Protein AF-A0A957VJJ2-F1 (afdb_monomer_lite)

Sequence (70 aa):
MTRLYDPDLTQWLQHSGEYIGRLRPADERAEWILFLVDEVKAFLAPEDYARLLEELQTGIAARQAASNEA

Radius of gyration: 14.23 Å; chains: 1; bounding box: 36×29×35 Å

Structure (mmCIF, N/CA/C/O backbone):
data_AF-A0A957VJJ2-F1
#
_entry.id   AF-A0A957VJJ2-F1
#
loop_
_atom_site.group_PDB
_atom_site.id
_atom_site.type_symbol
_atom_site.label_atom_id
_atom_site.label_alt_id
_atom_site.label_comp_id
_atom_site.label_asym_id
_atom_site.label_entity_id
_atom_site.label_seq_id
_atom_site.pdbx_PDB_ins_code
_atom_site.Cartn_x
_atom_site.Cartn_y
_atom_site.Cartn_z
_atom_site.occupancy
_atom_site.B_iso_or_equiv
_atom_site.auth_seq_id
_atom_site.auth_comp_id
_atom_site.auth_asym_id
_atom_site.auth_atom_id
_atom_site.pdbx_PDB_model_num
ATOM 1 N N . MET A 1 1 ? 20.440 9.905 4.242 1.00 41.28 1 MET A N 1
ATOM 2 C CA . MET A 1 1 ? 19.048 10.397 4.191 1.00 41.28 1 MET A CA 1
ATOM 3 C C . MET A 1 1 ? 18.479 10.049 2.831 1.00 41.28 1 MET A C 1
ATOM 5 O O . MET A 1 1 ? 18.739 10.761 1.870 1.00 41.28 1 MET A O 1
ATOM 9 N N . THR A 1 2 ? 17.766 8.934 2.724 1.00 51.53 2 THR A N 1
ATOM 10 C CA . THR A 1 2 ? 16.947 8.639 1.546 1.00 51.53 2 THR A CA 1
ATOM 11 C C . THR A 1 2 ? 15.814 9.656 1.556 1.00 51.53 2 THR A C 1
ATOM 13 O O . THR A 1 2 ? 14.967 9.632 2.448 1.00 51.53 2 THR A O 1
ATOM 16 N N . ARG A 1 3 ? 15.848 10.638 0.650 1.00 61.44 3 ARG A N 1
ATOM 17 C CA . ARG A 1 3 ? 14.711 11.543 0.476 1.00 61.44 3 ARG A CA 1
ATOM 18 C C . ARG A 1 3 ? 13.573 10.691 -0.073 1.00 61.44 3 ARG A C 1
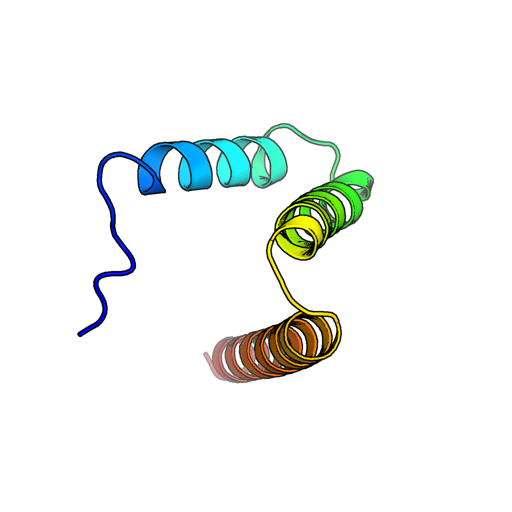ATOM 20 O O . ARG A 1 3 ? 13.556 10.392 -1.254 1.00 61.44 3 ARG A O 1
ATOM 27 N N . LEU A 1 4 ? 12.649 10.293 0.802 1.00 64.75 4 LEU A N 1
ATOM 28 C CA . LEU A 1 4 ? 11.367 9.698 0.402 1.00 64.75 4 LEU A CA 1
ATOM 29 C C . LEU A 1 4 ? 10.531 10.676 -0.440 1.00 64.75 4 LEU A C 1
ATOM 31 O O . LEU A 1 4 ? 9.565 10.273 -1.073 1.00 64.75 4 LEU A O 1
ATOM 35 N N . TYR A 1 5 ? 10.895 11.960 -0.417 1.00 71.56 5 TYR A N 1
ATOM 36 C CA . TYR A 1 5 ? 10.280 12.997 -1.221 1.00 71.56 5 TYR A CA 1
ATOM 37 C C . TYR A 1 5 ? 10.932 13.078 -2.604 1.00 71.56 5 TYR A C 1
ATOM 39 O O . TYR A 1 5 ? 12.053 13.574 -2.748 1.00 71.56 5 TYR A O 1
ATOM 47 N N . ASP A 1 6 ? 10.182 12.629 -3.598 1.00 79.44 6 ASP A N 1
ATOM 48 C CA . ASP A 1 6 ? 10.401 12.867 -5.021 1.00 79.44 6 ASP A CA 1
ATOM 49 C C . ASP A 1 6 ? 9.297 13.823 -5.524 1.00 79.44 6 ASP A C 1
ATOM 51 O O . ASP A 1 6 ? 8.119 13.495 -5.359 1.00 79.44 6 ASP A O 1
ATOM 55 N N . PRO A 1 7 ? 9.614 15.015 -6.060 1.00 76.94 7 PRO A N 1
ATOM 56 C CA . PRO A 1 7 ? 8.606 16.012 -6.431 1.00 76.94 7 PRO A CA 1
ATOM 57 C C . PRO A 1 7 ? 7.663 15.549 -7.549 1.00 76.94 7 PRO A C 1
ATOM 59 O O . PRO A 1 7 ? 6.523 16.008 -7.587 1.00 76.94 7 PRO A O 1
ATOM 62 N N . ASP A 1 8 ? 8.099 14.624 -8.404 1.00 79.12 8 ASP A N 1
ATOM 63 C CA . ASP A 1 8 ? 7.305 14.124 -9.522 1.00 79.12 8 ASP A CA 1
ATOM 64 C C . ASP A 1 8 ? 6.385 12.975 -9.082 1.00 79.12 8 ASP A C 1
ATOM 66 O O . ASP A 1 8 ? 5.278 12.841 -9.599 1.00 79.12 8 ASP A O 1
ATOM 70 N N . LEU A 1 9 ? 6.796 12.170 -8.092 1.00 79.81 9 LEU A N 1
ATOM 71 C CA . LEU A 1 9 ? 6.040 11.002 -7.610 1.00 79.81 9 LEU A CA 1
ATOM 72 C C . LEU A 1 9 ? 5.209 11.272 -6.345 1.00 79.81 9 LEU A C 1
ATOM 74 O O . LEU A 1 9 ? 4.092 10.771 -6.196 1.00 79.81 9 LEU A O 1
ATOM 78 N N . THR A 1 10 ? 5.738 12.063 -5.413 1.00 83.12 10 THR A N 1
ATOM 79 C CA . THR A 1 10 ? 5.145 12.238 -4.075 1.00 83.12 10 THR A CA 1
ATOM 80 C C . THR A 1 10 ? 3.766 12.878 -4.153 1.00 83.12 10 THR A C 1
ATOM 82 O O . THR A 1 10 ? 2.884 12.526 -3.372 1.00 83.12 10 THR A O 1
ATOM 85 N N . GLN A 1 11 ? 3.552 13.777 -5.117 1.00 85.69 11 GLN A N 1
ATOM 86 C CA . GLN A 1 11 ? 2.255 14.413 -5.318 1.00 85.69 11 GLN A CA 1
ATOM 87 C C . GLN A 1 11 ? 1.173 13.384 -5.689 1.00 85.69 11 GLN A C 1
ATOM 89 O O . GLN A 1 11 ? 0.083 13.409 -5.123 1.00 85.69 11 GLN A O 1
ATOM 94 N N . TRP A 1 12 ? 1.470 12.440 -6.585 1.00 85.31 12 TRP A N 1
ATOM 95 C CA . TRP A 1 12 ? 0.518 11.394 -6.978 1.00 85.31 12 TRP A CA 1
ATOM 96 C C . TRP A 1 12 ? 0.192 10.439 -5.830 1.00 85.31 12 TRP A C 1
ATOM 98 O O . TRP A 1 12 ? -0.970 10.069 -5.642 1.00 85.31 12 TRP A O 1
ATOM 108 N N . LEU A 1 13 ? 1.191 10.091 -5.016 1.00 84.50 13 LEU A N 1
ATOM 109 C CA . LEU A 1 13 ? 0.991 9.281 -3.812 1.00 84.50 13 LEU A CA 1
ATOM 110 C C . LEU A 1 13 ? 0.112 10.005 -2.782 1.00 84.50 13 LEU A C 1
ATOM 112 O O . LEU A 1 13 ? -0.788 9.397 -2.202 1.00 84.50 13 LEU A O 1
ATOM 116 N N . GLN A 1 14 ? 0.321 11.310 -2.593 1.00 85.62 14 GLN A N 1
ATOM 117 C CA . GLN A 1 14 ? -0.507 12.133 -1.707 1.00 85.62 14 GLN A CA 1
ATOM 118 C C . GLN A 1 14 ? -1.957 12.219 -2.193 1.00 85.62 14 GLN A C 1
ATOM 120 O O . GLN A 1 14 ? -2.867 11.990 -1.397 1.00 85.62 14 GLN A O 1
ATOM 125 N N . HIS A 1 15 ? -2.180 12.471 -3.487 1.00 89.19 15 HIS A N 1
ATOM 126 C CA . HIS A 1 15 ? -3.527 12.490 -4.077 1.00 89.19 15 HIS A CA 1
ATOM 127 C C . HIS A 1 15 ? -4.239 11.145 -3.931 1.00 89.19 15 HIS A C 1
ATOM 129 O O . HIS A 1 15 ? -5.421 11.103 -3.5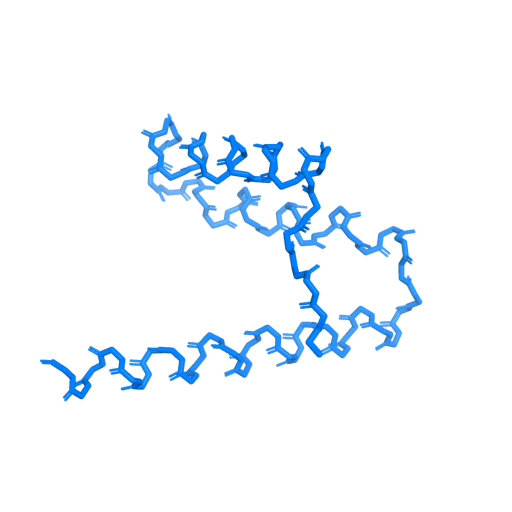93 1.00 89.19 15 HIS A O 1
ATOM 135 N N . SER A 1 16 ? -3.516 10.040 -4.124 1.00 86.25 16 SER A N 1
ATOM 136 C CA . SER A 1 16 ? -4.057 8.687 -3.942 1.00 86.25 16 SER A CA 1
ATOM 137 C C . SER A 1 16 ? -4.474 8.448 -2.488 1.00 86.25 16 SER A C 1
ATOM 139 O O . SER A 1 16 ? -5.581 7.977 -2.223 1.00 86.25 16 SER A O 1
ATOM 141 N N . GLY A 1 17 ? -3.630 8.845 -1.531 1.00 87.50 17 GLY A N 1
ATOM 142 C CA . GLY A 1 17 ? -3.947 8.767 -0.105 1.00 87.50 17 GLY A CA 1
ATOM 143 C C . GLY A 1 17 ? -5.146 9.633 0.292 1.00 87.50 17 GLY A C 1
ATOM 144 O O . GLY A 1 17 ? -5.993 9.191 1.067 1.00 87.50 17 GLY A O 1
ATOM 145 N N . GLU A 1 18 ? -5.264 10.840 -0.263 1.00 88.62 18 GLU A N 1
ATOM 146 C CA . GLU A 1 18 ? -6.411 11.718 -0.024 1.00 88.62 18 GLU A CA 1
ATOM 147 C C . GLU A 1 18 ? -7.708 11.127 -0.585 1.00 88.62 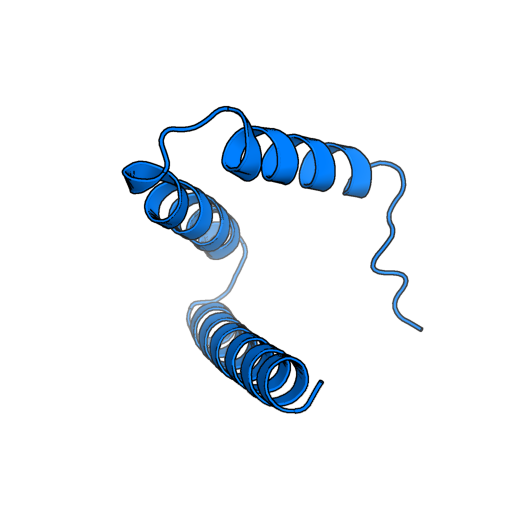18 GLU A C 1
ATOM 149 O O . GLU A 1 18 ? -8.724 11.101 0.114 1.00 88.62 18 GLU A O 1
ATOM 154 N N . TYR A 1 19 ? -7.670 10.600 -1.810 1.00 86.25 19 TYR A N 1
ATOM 155 C CA . TYR A 1 19 ? -8.816 9.944 -2.431 1.00 86.25 19 TYR A CA 1
ATOM 156 C C . TYR A 1 19 ? -9.315 8.763 -1.583 1.00 86.25 19 TYR A C 1
ATOM 158 O O . TYR A 1 19 ? -10.503 8.691 -1.260 1.00 86.25 19 TYR A O 1
ATOM 166 N N . ILE A 1 20 ? -8.408 7.888 -1.137 1.00 87.62 20 ILE A N 1
ATOM 167 C CA . ILE A 1 20 ? -8.746 6.737 -0.286 1.00 87.62 20 ILE A CA 1
ATOM 168 C C . ILE A 1 20 ? -9.261 7.197 1.086 1.00 87.62 20 ILE A C 1
ATOM 170 O O . ILE A 1 20 ? -10.281 6.708 1.569 1.00 87.62 20 ILE A O 1
ATOM 174 N N . GLY A 1 21 ? -8.582 8.154 1.721 1.00 86.44 21 GLY A N 1
ATOM 175 C CA . GLY A 1 21 ? -8.889 8.579 3.087 1.00 86.44 21 GLY A CA 1
ATOM 176 C C . GLY A 1 21 ? -10.148 9.439 3.221 1.00 86.44 21 GLY A C 1
ATOM 177 O O . GLY A 1 21 ? -10.833 9.354 4.242 1.00 86.44 21 GLY A O 1
ATOM 178 N N . ARG A 1 22 ? -10.463 10.268 2.217 1.00 84.19 22 ARG A N 1
ATOM 179 C CA . ARG A 1 22 ? -11.563 11.247 2.287 1.00 84.19 22 ARG A CA 1
ATOM 180 C C . ARG A 1 22 ? -12.768 10.893 1.431 1.00 84.19 22 ARG A C 1
ATOM 182 O O . ARG A 1 22 ? -13.885 11.186 1.845 1.00 84.19 22 ARG A O 1
ATOM 189 N N . LEU A 1 23 ? -12.554 10.320 0.249 1.00 78.38 23 LEU A N 1
ATOM 190 C CA . LEU A 1 23 ? -13.601 10.214 -0.771 1.00 78.38 23 LEU A CA 1
ATOM 191 C C . LEU A 1 23 ? -14.214 8.813 -0.869 1.00 78.38 23 LEU A C 1
ATOM 193 O O . LEU A 1 23 ? -15.351 8.697 -1.325 1.00 78.38 23 LEU A O 1
ATOM 197 N N . ARG A 1 24 ? -13.516 7.756 -0.426 1.00 79.75 24 ARG A N 1
ATOM 198 C CA . ARG A 1 24 ? -14.071 6.391 -0.411 1.00 79.75 24 ARG A CA 1
ATOM 199 C C . ARG A 1 24 ? -14.883 6.077 0.855 1.00 79.75 24 ARG A C 1
ATOM 201 O O . ARG A 1 24 ? -14.526 6.555 1.945 1.00 79.75 24 ARG A O 1
ATOM 208 N N . PRO A 1 25 ? -15.930 5.232 0.724 1.00 84.19 25 PRO A N 1
ATOM 209 C CA . PRO A 1 25 ? -16.599 4.590 1.851 1.00 84.19 25 PRO A CA 1
ATOM 210 C C . PRO A 1 25 ? -15.598 3.941 2.810 1.00 84.19 25 PRO A C 1
ATOM 212 O O . PRO A 1 25 ? -14.556 3.434 2.395 1.00 84.19 25 PRO A O 1
ATOM 215 N N . ALA A 1 26 ? -15.885 4.007 4.111 1.00 79.44 26 ALA A N 1
ATOM 216 C CA . ALA A 1 26 ? -14.945 3.576 5.145 1.00 79.44 26 ALA A CA 1
ATOM 217 C C . ALA A 1 26 ? -14.632 2.071 5.091 1.00 79.44 26 ALA A C 1
ATOM 219 O O . ALA A 1 26 ? -13.514 1.674 5.413 1.00 79.44 26 ALA A O 1
ATOM 220 N N . ASP A 1 27 ? -15.600 1.267 4.664 1.00 86.31 27 ASP A N 1
ATOM 221 C CA . ASP A 1 27 ? -15.531 -0.184 4.506 1.00 86.31 27 ASP A CA 1
ATOM 222 C C . ASP A 1 27 ? -14.658 -0.636 3.327 1.00 86.31 27 ASP A C 1
ATOM 224 O O . ASP A 1 27 ? -14.113 -1.733 3.367 1.00 86.31 27 ASP A O 1
ATOM 228 N N . GL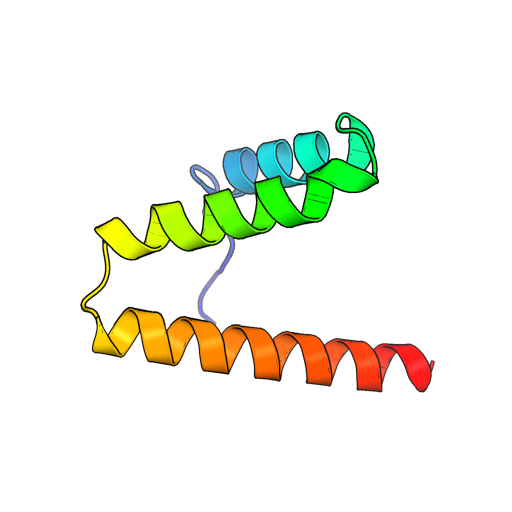U A 1 28 ? -14.420 0.224 2.336 1.00 87.44 28 GLU A N 1
ATOM 229 C CA . GLU A 1 28 ? -13.597 -0.110 1.164 1.00 87.44 28 GLU A CA 1
ATOM 230 C C . GLU A 1 28 ? -12.127 0.322 1.296 1.00 87.44 28 GLU A C 1
ATOM 232 O O . GLU A 1 28 ? -11.278 -0.051 0.486 1.00 87.44 28 GLU A O 1
ATOM 237 N N . ARG A 1 29 ? -11.783 1.147 2.294 1.00 88.19 29 ARG A N 1
ATOM 238 C CA . ARG A 1 29 ? -10.440 1.757 2.391 1.00 88.19 29 ARG A CA 1
ATOM 239 C C . ARG A 1 29 ? -9.329 0.722 2.497 1.00 88.19 29 ARG A C 1
ATOM 241 O O . ARG A 1 29 ? -8.262 0.913 1.919 1.00 88.19 29 ARG A O 1
ATOM 248 N N . ALA A 1 30 ? -9.578 -0.357 3.235 1.00 89.56 30 ALA A N 1
ATOM 249 C CA . ALA A 1 30 ? -8.616 -1.439 3.388 1.00 89.56 30 ALA A CA 1
ATOM 250 C C . ALA A 1 30 ? -8.352 -2.145 2.051 1.00 89.56 30 ALA A C 1
ATOM 252 O O . ALA A 1 30 ? -7.196 -2.387 1.718 1.00 89.56 30 ALA A O 1
ATOM 253 N N . GLU A 1 31 ? -9.395 -2.402 1.258 1.00 90.06 31 GLU A N 1
ATOM 254 C CA . GLU A 1 31 ? -9.272 -3.033 -0.061 1.00 90.06 31 GLU A CA 1
ATOM 255 C C . GLU A 1 31 ? -8.474 -2.157 -1.028 1.00 90.06 31 GLU A C 1
ATOM 257 O O . GLU A 1 31 ? -7.583 -2.650 -1.714 1.00 90.06 31 GLU A O 1
ATOM 262 N N . TRP A 1 32 ? -8.713 -0.843 -1.021 1.00 90.19 32 TRP A N 1
ATOM 263 C CA . TRP A 1 32 ? -7.929 0.101 -1.820 1.00 90.19 32 TRP A CA 1
ATOM 264 C C . TRP A 1 32 ? -6.455 0.158 -1.415 1.00 90.19 32 TRP A C 1
ATOM 266 O O . TRP A 1 32 ? -5.585 0.251 -2.280 1.00 90.19 32 TRP A O 1
ATOM 276 N N . ILE A 1 33 ? -6.151 0.102 -0.115 1.00 89.31 33 ILE A N 1
ATOM 277 C CA . ILE A 1 33 ? -4.758 0.057 0.348 1.00 89.31 33 ILE A CA 1
ATOM 278 C C . ILE A 1 33 ? -4.098 -1.262 -0.058 1.00 89.31 33 ILE A C 1
ATOM 280 O O . ILE A 1 33 ? -2.968 -1.240 -0.539 1.00 89.31 33 ILE A O 1
ATOM 284 N N . LEU A 1 34 ? -4.794 -2.393 0.087 1.00 90.25 34 LEU A N 1
ATOM 285 C CA . LEU A 1 34 ? -4.282 -3.695 -0.346 1.00 90.25 34 LEU A CA 1
ATOM 286 C C . LEU A 1 34 ? -4.032 -3.728 -1.854 1.00 90.25 34 LEU A C 1
ATOM 288 O O . LEU A 1 34 ? -2.971 -4.178 -2.270 1.00 90.25 34 LEU A O 1
ATOM 292 N N . PHE A 1 35 ? -4.944 -3.168 -2.651 1.00 90.12 35 PHE A N 1
ATOM 293 C CA . PHE A 1 35 ? -4.758 -3.009 -4.090 1.00 90.12 35 PHE A CA 1
ATOM 294 C C . PHE A 1 35 ? -3.450 -2.272 -4.411 1.00 90.12 35 PHE A C 1
ATOM 296 O O . PHE A 1 35 ? -2.647 -2.774 -5.188 1.00 90.12 35 PHE A O 1
ATOM 303 N N . LEU A 1 36 ? -3.178 -1.129 -3.770 1.00 88.81 36 LEU A N 1
ATOM 304 C CA . LEU A 1 36 ? -1.928 -0.391 -3.998 1.00 88.81 36 LEU A CA 1
ATOM 305 C C . LEU A 1 36 ? -0.678 -1.197 -3.619 1.00 88.81 36 LEU A C 1
ATOM 307 O O . LEU A 1 36 ? 0.343 -1.084 -4.293 1.00 88.81 36 LEU A O 1
ATOM 311 N N . VAL A 1 37 ? -0.741 -1.993 -2.550 1.00 90.25 37 VAL A N 1
ATOM 312 C CA . VAL A 1 37 ? 0.368 -2.873 -2.149 1.00 90.25 37 VAL A CA 1
ATOM 313 C C . VAL A 1 37 ? 0.576 -3.987 -3.181 1.00 90.25 37 VAL A C 1
ATOM 315 O O . VAL A 1 37 ? 1.717 -4.270 -3.548 1.00 90.25 37 VAL A O 1
ATOM 318 N N . ASP A 1 38 ? -0.503 -4.569 -3.704 1.00 89.88 38 ASP A N 1
ATOM 319 C CA . ASP A 1 38 ? -0.4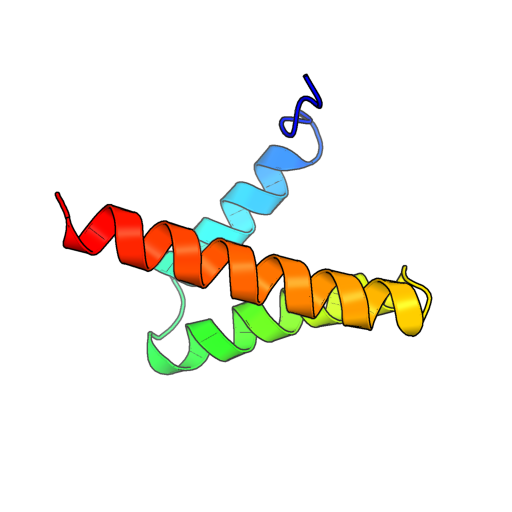45 -5.603 -4.738 1.00 89.88 38 ASP A CA 1
ATOM 320 C C . ASP A 1 38 ? 0.033 -5.067 -6.096 1.00 89.88 38 ASP A C 1
ATOM 322 O O . ASP A 1 38 ? 0.743 -5.778 -6.802 1.00 89.88 38 ASP A O 1
ATOM 326 N N . GLU A 1 39 ? -0.249 -3.813 -6.454 1.00 90.69 39 GLU A N 1
ATOM 327 C CA . GLU A 1 39 ? 0.304 -3.204 -7.674 1.00 90.69 39 GLU A CA 1
ATOM 328 C C . GLU A 1 39 ? 1.843 -3.154 -7.636 1.00 90.69 39 GLU A C 1
ATOM 330 O O . GLU A 1 39 ? 2.505 -3.326 -8.661 1.00 90.69 39 GLU A O 1
ATOM 335 N N . VAL A 1 40 ? 2.445 -3.006 -6.448 1.00 89.31 40 VAL A N 1
ATOM 336 C CA . VAL A 1 40 ? 3.910 -3.033 -6.282 1.00 89.31 40 VAL A CA 1
ATOM 337 C C . VAL A 1 40 ? 4.482 -4.436 -6.518 1.00 89.31 40 VAL A C 1
ATOM 339 O O . VAL A 1 40 ? 5.613 -4.568 -6.991 1.00 89.31 40 VAL A O 1
ATOM 342 N N . LYS A 1 41 ? 3.704 -5.496 -6.258 1.00 91.31 41 LYS A N 1
ATOM 343 C CA . LYS A 1 41 ? 4.125 -6.896 -6.432 1.00 91.31 41 LYS A CA 1
ATOM 344 C C . LYS A 1 41 ? 4.640 -7.184 -7.841 1.00 91.31 41 LYS A C 1
ATOM 346 O O . LYS A 1 41 ? 5.582 -7.956 -7.989 1.00 91.31 41 LYS A O 1
ATOM 351 N N . ALA A 1 42 ? 4.050 -6.567 -8.868 1.00 90.25 42 ALA A N 1
ATOM 352 C CA . ALA A 1 42 ? 4.447 -6.766 -10.264 1.00 90.25 42 ALA A CA 1
ATOM 353 C C . ALA A 1 42 ? 5.903 -6.348 -10.555 1.00 90.25 42 ALA A C 1
ATOM 355 O O . ALA A 1 42 ? 6.476 -6.773 -11.558 1.00 90.25 42 ALA A O 1
ATOM 356 N N . PHE A 1 43 ? 6.503 -5.540 -9.679 1.00 93.19 43 PHE A N 1
ATOM 357 C CA . PHE A 1 43 ? 7.852 -4.996 -9.827 1.00 93.19 43 PHE A CA 1
ATOM 358 C C . PHE A 1 43 ? 8.883 -5.655 -8.901 1.00 93.19 43 PHE A C 1
ATOM 360 O O . PHE A 1 43 ? 10.043 -5.243 -8.900 1.00 93.19 43 PHE A O 1
ATOM 367 N N . LEU A 1 44 ? 8.481 -6.655 -8.111 1.00 94.50 44 LEU A N 1
ATOM 368 C CA . LEU A 1 44 ? 9.329 -7.299 -7.109 1.00 94.50 44 LEU A CA 1
ATOM 369 C C . LEU A 1 44 ? 9.475 -8.797 -7.373 1.00 94.50 44 LEU A C 1
ATOM 371 O O . LEU A 1 44 ? 8.561 -9.460 -7.866 1.00 94.50 44 LEU A O 1
ATOM 375 N N . ALA A 1 45 ? 10.626 -9.347 -6.984 1.00 96.31 45 ALA A N 1
ATOM 376 C CA . ALA A 1 45 ? 10.763 -10.789 -6.849 1.00 96.31 45 ALA A CA 1
ATOM 377 C C . ALA A 1 45 ? 9.844 -11.294 -5.713 1.00 96.31 45 ALA A C 1
ATOM 379 O O . ALA A 1 45 ? 9.578 -10.546 -4.764 1.00 96.31 45 ALA A O 1
ATOM 380 N N . PRO A 1 46 ? 9.352 -12.544 -5.765 1.00 94.31 46 PRO A N 1
ATOM 381 C CA . PRO A 1 46 ? 8.469 -13.087 -4.730 1.00 94.31 46 PRO A CA 1
ATOM 382 C C . PRO A 1 46 ? 9.024 -12.961 -3.302 1.00 94.31 46 PRO A C 1
ATOM 384 O O . PRO A 1 46 ? 8.286 -12.620 -2.378 1.00 94.31 46 PRO A O 1
ATOM 387 N N . GLU A 1 47 ? 10.323 -13.194 -3.126 1.00 96.06 47 GLU A N 1
ATOM 388 C CA . GLU A 1 47 ? 11.040 -13.061 -1.858 1.00 96.06 47 GLU A CA 1
ATOM 389 C C . GLU A 1 47 ? 11.116 -11.609 -1.363 1.00 96.06 47 GLU A C 1
ATOM 391 O O . GLU A 1 47 ? 10.955 -11.350 -0.169 1.00 96.06 47 GLU A O 1
ATOM 396 N N . ASP A 1 48 ? 11.291 -10.651 -2.274 1.00 96.00 48 ASP A N 1
ATOM 397 C CA . ASP A 1 48 ? 11.324 -9.227 -1.949 1.00 96.00 48 ASP A CA 1
ATOM 398 C C . ASP A 1 48 ? 9.937 -8.711 -1.577 1.00 96.00 48 ASP A C 1
ATOM 400 O O . ASP A 1 48 ? 9.808 -7.909 -0.652 1.00 96.00 48 ASP A O 1
ATOM 404 N N . TYR A 1 49 ? 8.894 -9.206 -2.249 1.00 94.88 49 TYR A N 1
ATOM 405 C CA . TYR A 1 49 ? 7.513 -8.893 -1.894 1.00 94.88 49 TYR A CA 1
ATOM 406 C C . TYR A 1 49 ? 7.159 -9.433 -0.505 1.00 94.88 49 TYR A C 1
ATOM 408 O O . TYR A 1 49 ? 6.606 -8.701 0.312 1.00 94.88 49 TYR A O 1
ATOM 416 N N . ALA A 1 50 ? 7.528 -10.680 -0.197 1.00 94.44 50 ALA A N 1
ATOM 417 C CA . ALA A 1 50 ? 7.312 -11.254 1.131 1.00 94.44 50 ALA A CA 1
ATOM 418 C C . ALA A 1 50 ? 8.003 -10.425 2.228 1.00 94.44 50 ALA A C 1
ATOM 420 O O . ALA A 1 50 ? 7.373 -10.072 3.225 1.00 94.44 50 ALA A O 1
ATOM 421 N N . ARG A 1 51 ? 9.264 -10.033 2.003 1.00 96.25 51 ARG A N 1
ATOM 422 C CA . ARG A 1 51 ? 10.007 -9.158 2.918 1.00 96.25 51 ARG A CA 1
ATOM 423 C C . ARG A 1 51 ? 9.354 -7.783 3.080 1.00 96.25 51 ARG A C 1
ATOM 425 O O . ARG A 1 51 ? 9.232 -7.304 4.203 1.00 96.25 51 ARG A O 1
ATOM 432 N N . LEU A 1 52 ? 8.896 -7.163 1.990 1.00 94.69 52 LEU A N 1
ATOM 433 C CA . LEU A 1 52 ? 8.177 -5.886 2.043 1.00 94.69 52 LEU A CA 1
ATOM 434 C C . LEU A 1 52 ? 6.941 -5.979 2.951 1.00 94.69 52 LEU A C 1
ATOM 436 O O . LEU A 1 52 ? 6.701 -5.081 3.757 1.00 94.69 52 LEU A O 1
ATOM 440 N N . LEU A 1 53 ? 6.166 -7.063 2.854 1.00 94.75 53 LEU A N 1
ATOM 441 C CA . LEU A 1 53 ? 4.988 -7.261 3.703 1.00 94.75 53 LEU A CA 1
ATOM 442 C C . LEU A 1 53 ? 5.357 -7.371 5.191 1.00 94.75 53 LEU A C 1
ATOM 444 O O . LEU A 1 53 ? 4.681 -6.768 6.028 1.00 94.75 53 LEU A O 1
ATOM 448 N N . GLU A 1 54 ? 6.438 -8.078 5.530 1.00 96.06 54 GLU A N 1
ATOM 449 C CA . GLU A 1 54 ? 6.944 -8.165 6.910 1.00 96.06 54 GLU A CA 1
ATOM 450 C C . GLU A 1 54 ? 7.404 -6.799 7.448 1.00 96.06 54 GLU A C 1
ATOM 452 O O . GLU A 1 54 ? 7.084 -6.422 8.583 1.00 96.06 54 GLU A O 1
ATOM 457 N N . GLU A 1 55 ? 8.114 -6.020 6.629 1.00 95.19 55 GLU A N 1
ATOM 458 C CA . GLU A 1 55 ? 8.566 -4.669 6.978 1.00 95.19 55 GLU A CA 1
ATOM 459 C C . GLU A 1 55 ? 7.383 -3.718 7.215 1.00 95.19 55 GLU A C 1
ATOM 461 O O . GLU A 1 55 ? 7.386 -2.951 8.185 1.00 95.19 55 GLU A O 1
ATOM 466 N N . LEU A 1 56 ? 6.339 -3.796 6.382 1.00 93.94 56 LEU A N 1
ATOM 467 C CA . LEU A 1 56 ? 5.112 -3.012 6.545 1.00 93.94 56 LEU A CA 1
ATOM 468 C C . LEU A 1 56 ? 4.382 -3.369 7.842 1.00 93.94 56 LEU A C 1
ATOM 470 O O . LEU A 1 56 ? 4.029 -2.469 8.606 1.00 93.94 56 LEU A O 1
ATOM 474 N N . GLN A 1 57 ? 4.191 -4.661 8.124 1.00 94.44 57 GLN A N 1
ATOM 475 C CA . GLN A 1 57 ? 3.553 -5.117 9.364 1.00 94.44 57 GLN A CA 1
ATOM 476 C C . GLN A 1 57 ? 4.315 -4.620 10.598 1.00 94.44 57 GLN A C 1
ATOM 478 O O . GLN A 1 57 ? 3.722 -4.024 11.501 1.00 94.44 57 GLN A O 1
ATOM 483 N N . THR A 1 58 ? 5.640 -4.783 10.598 1.00 95.06 58 THR A N 1
ATOM 484 C CA . THR A 1 58 ? 6.516 -4.318 11.682 1.00 95.06 58 THR A CA 1
ATOM 485 C C . THR A 1 58 ? 6.428 -2.800 11.857 1.00 95.06 58 THR A C 1
ATOM 487 O O . THR A 1 58 ? 6.265 -2.294 12.970 1.00 95.06 58 THR A O 1
ATOM 490 N N . GLY A 1 59 ? 6.480 -2.050 10.753 1.00 93.88 59 GLY A N 1
ATOM 491 C CA . GLY A 1 59 ? 6.403 -0.593 10.763 1.00 93.88 59 GLY A CA 1
ATOM 492 C C . GLY A 1 59 ? 5.043 -0.043 11.208 1.00 93.88 59 GLY A C 1
ATOM 493 O O . GLY A 1 59 ? 4.995 1.041 11.797 1.00 93.88 59 GLY A O 1
ATOM 494 N N . ILE A 1 60 ? 3.943 -0.750 10.936 1.00 92.62 60 ILE A N 1
ATOM 495 C CA . ILE A 1 60 ? 2.601 -0.393 11.421 1.00 92.62 60 ILE A CA 1
ATOM 496 C C . ILE A 1 60 ? 2.505 -0.642 12.927 1.00 92.62 60 ILE A C 1
ATOM 498 O O . ILE A 1 60 ? 2.108 0.266 13.660 1.00 92.62 60 ILE A O 1
ATOM 502 N N . ALA A 1 61 ? 2.930 -1.818 13.397 1.00 93.69 61 ALA A N 1
ATOM 503 C CA . ALA A 1 61 ? 2.905 -2.167 14.817 1.00 93.69 61 ALA A CA 1
ATOM 504 C C . ALA A 1 61 ? 3.704 -1.161 15.666 1.00 93.69 61 ALA A C 1
ATOM 506 O O . ALA A 1 61 ? 3.216 -0.682 16.690 1.00 93.69 61 ALA A O 1
ATOM 507 N N . ALA A 1 62 ? 4.891 -0.758 15.200 1.00 91.62 62 ALA A N 1
ATOM 508 C CA . ALA A 1 62 ? 5.715 0.241 15.880 1.00 91.62 62 ALA A CA 1
ATOM 509 C C . ALA A 1 62 ? 5.016 1.609 16.014 1.00 91.62 62 ALA A C 1
ATOM 511 O O . ALA A 1 62 ? 5.092 2.251 17.061 1.00 91.62 62 ALA A O 1
ATOM 512 N N . ARG A 1 63 ? 4.302 2.058 14.973 1.00 90.69 63 ARG A N 1
ATOM 513 C CA . ARG A 1 63 ? 3.557 3.331 14.999 1.00 90.69 63 ARG A CA 1
ATOM 514 C C . ARG A 1 63 ? 2.347 3.277 15.925 1.00 90.69 63 ARG A C 1
ATOM 516 O O . ARG A 1 63 ? 2.052 4.266 16.587 1.00 90.69 63 ARG A O 1
ATOM 523 N N . GLN A 1 64 ? 1.660 2.139 15.979 1.00 89.56 64 GLN A N 1
ATOM 524 C CA . GLN A 1 64 ? 0.538 1.936 16.895 1.00 89.56 64 GLN A CA 1
ATOM 525 C C . GLN A 1 64 ? 0.997 1.945 18.354 1.00 89.56 64 GLN A C 1
ATOM 527 O O . GLN A 1 64 ? 0.367 2.603 19.175 1.00 89.56 64 GLN A O 1
ATOM 532 N N . ALA A 1 65 ? 2.117 1.284 18.664 1.00 87.25 65 ALA A N 1
ATOM 533 C CA . ALA A 1 65 ? 2.713 1.329 19.998 1.00 87.25 65 ALA A CA 1
ATOM 534 C C . ALA A 1 65 ? 3.047 2.774 20.409 1.00 87.25 65 ALA A C 1
ATOM 536 O O . ALA A 1 65 ? 2.594 3.230 21.452 1.00 87.25 65 ALA A O 1
ATOM 537 N N . ALA A 1 66 ? 3.717 3.530 19.533 1.00 83.31 66 ALA A N 1
ATOM 538 C CA . ALA A 1 66 ? 4.054 4.931 19.791 1.00 83.31 66 ALA A CA 1
ATOM 539 C C . ALA A 1 66 ? 2.822 5.850 19.935 1.00 83.31 66 ALA A C 1
ATOM 541 O O . ALA A 1 66 ? 2.866 6.821 20.683 1.00 83.31 66 ALA A O 1
ATOM 542 N N . SER A 1 67 ? 1.723 5.563 19.229 1.00 77.00 67 SER A N 1
ATOM 543 C CA . SER A 1 67 ? 0.481 6.346 19.317 1.00 77.00 67 SER A CA 1
ATOM 544 C C . SER A 1 67 ? -0.356 6.040 20.561 1.00 77.00 67 SER A C 1
ATOM 546 O O . SER A 1 67 ? -1.204 6.854 20.907 1.00 77.00 67 SER A O 1
ATOM 548 N N . ASN A 1 68 ? -0.167 4.882 21.199 1.00 67.44 68 ASN A N 1
ATOM 549 C CA . ASN A 1 68 ? -0.883 4.497 22.420 1.00 67.44 68 ASN A CA 1
ATOM 550 C C . ASN A 1 68 ? -0.178 4.985 23.701 1.00 67.44 68 ASN 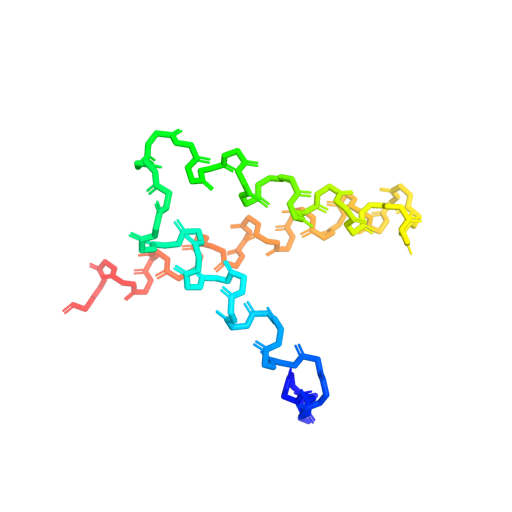A C 1
ATOM 552 O O . ASN A 1 68 ? -0.740 4.870 24.788 1.00 67.44 68 ASN A O 1
ATOM 556 N N . GLU A 1 69 ? 1.050 5.492 23.577 1.00 58.47 69 GLU A N 1
ATOM 557 C CA . GLU A 1 69 ? 1.861 6.040 24.673 1.00 58.47 69 GLU A CA 1
ATOM 558 C C . GLU A 1 69 ? 1.782 7.579 24.780 1.00 58.47 69 GLU A C 1
ATOM 560 O O . GLU A 1 69 ? 2.315 8.146 25.737 1.00 58.47 69 GLU A O 1
ATOM 565 N N . ALA A 1 70 ? 1.131 8.247 23.817 1.00 51.75 70 ALA A N 1
ATOM 566 C CA . ALA A 1 70 ? 0.960 9.704 23.726 1.00 51.75 70 ALA A CA 1
ATOM 567 C C . ALA A 1 70 ? -0.454 10.147 24.128 1.00 51.75 70 ALA A C 1
ATOM 569 O O . ALA A 1 70 ? -0.565 11.231 24.747 1.00 51.75 70 ALA A O 1
#

Secondary structure (DSSP, 8-state):
------TTTHHHHHHHHHIIIIIS-TTTHHHHHHHHHHHHHTTS-HHHHHHHHHHHHHHHHHHHHHHH--

pLDDT: mean 85.39, std 11.3, range [41.28, 96.31]

Foldseek 3Di:
DPPPDDPVVVVVVVVLCCCLVPVDDPVCSVVSVVVVLVVCVVVDDPVVSVVVVVVVVVVVVVVVVVVVVD